Protein AF-A0A5K1D868-F1 (afdb_monomer_lite)

InterPro domains:
  IPR021825 Protein RETICULATA-related [PF11891] (4-183)

Secondary structure (DSSP, 8-state):
-HHHHHHH-TTHHHHHHHHHHHHHHHHHHHHHHHHGGGTTTTHHHHHHHHHHHHHHHHHHHHTTS-----------S---SHHHHHHHHHHHS-SSTTPPPPTT----HHHHHHHHHHHHHHHHHHHHHHHHHHHHHHHHHHHHHHHH-HHHHTS-------HHHHHHHHHHHIIIIIHHHH-

Structure (mmCIF, N/CA/C/O backbone):
data_AF-A0A5K1D868-F1
#
_entry.id   AF-A0A5K1D868-F1
#
loop_
_atom_site.group_PDB
_atom_site.id
_atom_site.type_symbol
_atom_site.label_atom_id
_atom_site.label_alt_id
_atom_site.label_comp_id
_atom_site.label_asym_id
_atom_site.label_entity_id
_atom_site.label_seq_id
_atom_site.pdbx_PDB_ins_code
_atom_site.Cartn_x
_atom_site.Cartn_y
_atom_site.Cartn_z
_atom_site.occupancy
_atom_site.B_iso_or_equiv
_atom_site.auth_seq_id
_atom_site.auth_comp_id
_atom_site.auth_asym_id
_atom_site.auth_atom_id
_atom_site.pdbx_PDB_model_num
ATOM 1 N N . GLY A 1 1 ? -1.600 -8.170 -16.516 1.00 72.19 1 GLY A N 1
ATOM 2 C CA . GLY A 1 1 ? -0.871 -7.684 -15.318 1.00 72.19 1 GLY A CA 1
ATOM 3 C C . GLY A 1 1 ? -0.325 -8.760 -14.373 1.00 72.19 1 GLY A C 1
ATOM 4 O O . GLY A 1 1 ? 0.810 -8.614 -13.928 1.00 72.19 1 GLY A O 1
ATOM 5 N N . PHE A 1 2 ? -1.112 -9.769 -13.967 1.00 80.75 2 PHE A N 1
ATOM 6 C CA . PHE A 1 2 ? -0.658 -10.791 -13.002 1.00 80.75 2 PHE A CA 1
ATOM 7 C C . PHE A 1 2 ? 0.265 -11.838 -13.621 1.00 80.75 2 PHE A C 1
ATOM 9 O O . PHE A 1 2 ? 1.321 -12.151 -13.082 1.00 80.75 2 PHE A O 1
ATOM 16 N N . ARG A 1 3 ? -0.142 -12.363 -14.780 1.00 83.88 3 ARG A N 1
ATOM 17 C CA . ARG A 1 3 ? 0.592 -13.387 -15.524 1.00 83.88 3 ARG A CA 1
ATOM 18 C C . ARG A 1 3 ? 1.984 -12.888 -15.899 1.00 83.88 3 ARG A C 1
ATOM 20 O O . ARG A 1 3 ? 2.950 -13.616 -15.783 1.00 83.88 3 ARG A O 1
ATOM 27 N N . GLU A 1 4 ? 2.084 -11.632 -16.291 1.00 84.50 4 GLU A N 1
ATOM 28 C CA . GLU A 1 4 ? 3.299 -10.930 -16.687 1.00 84.50 4 GLU A CA 1
ATOM 29 C C . GLU A 1 4 ? 4.249 -10.738 -15.505 1.00 84.50 4 GLU A C 1
ATOM 31 O O . GLU A 1 4 ? 5.456 -10.815 -15.702 1.00 84.50 4 GLU A O 1
ATOM 36 N N . ARG A 1 5 ? 3.721 -10.554 -14.285 1.00 86.94 5 ARG A N 1
ATOM 37 C CA . ARG A 1 5 ? 4.514 -10.549 -13.042 1.00 86.94 5 ARG A CA 1
ATOM 38 C C . ARG A 1 5 ? 4.989 -11.943 -12.673 1.00 86.94 5 ARG A C 1
ATOM 40 O O . ARG A 1 5 ? 6.148 -12.111 -12.332 1.00 86.94 5 ARG A O 1
ATOM 47 N N . LEU A 1 6 ? 4.123 -12.948 -12.792 1.00 86.06 6 LEU A N 1
ATOM 48 C CA . LEU A 1 6 ? 4.490 -14.337 -12.512 1.00 86.06 6 LEU A CA 1
ATOM 49 C C . LEU A 1 6 ? 5.531 -14.873 -13.508 1.00 86.06 6 LEU A C 1
ATOM 51 O O . LEU A 1 6 ? 6.389 -15.668 -13.143 1.00 86.06 6 LEU A O 1
ATOM 55 N N . LEU A 1 7 ? 5.461 -14.429 -14.765 1.00 84.62 7 LEU A N 1
ATOM 56 C CA . LEU A 1 7 ? 6.451 -14.744 -15.794 1.00 84.62 7 LEU A CA 1
ATOM 57 C C . LEU A 1 7 ? 7.759 -13.964 -15.595 1.00 84.62 7 LEU A C 1
ATOM 59 O O . LEU A 1 7 ? 8.818 -14.499 -15.909 1.00 84.62 7 LEU A O 1
ATOM 63 N N . ALA A 1 8 ? 7.698 -12.731 -15.078 1.00 84.50 8 ALA A N 1
ATOM 64 C CA . ALA A 1 8 ? 8.882 -11.939 -14.737 1.00 84.50 8 ALA A CA 1
ATOM 65 C C . ALA A 1 8 ? 9.599 -12.458 -13.479 1.00 84.50 8 ALA A C 1
ATOM 67 O O . ALA A 1 8 ? 10.826 -12.481 -13.432 1.00 84.50 8 ALA A O 1
ATOM 68 N N . ASP A 1 9 ? 8.836 -12.870 -12.466 1.00 86.38 9 ASP A N 1
ATOM 69 C CA . ASP A 1 9 ? 9.323 -13.430 -11.210 1.00 86.38 9 ASP A CA 1
ATOM 70 C C . ASP A 1 9 ? 8.481 -14.663 -10.818 1.00 86.38 9 ASP A C 1
ATOM 72 O O . ASP A 1 9 ? 7.385 -14.528 -10.262 1.00 86.38 9 ASP A O 1
ATOM 76 N N . PRO A 1 10 ? 8.990 -15.892 -11.031 1.00 86.75 10 PRO A N 1
ATOM 77 C CA . PRO A 1 10 ? 8.267 -17.113 -10.674 1.00 86.75 10 PRO A CA 1
ATOM 78 C C . PRO A 1 10 ? 8.081 -17.275 -9.157 1.00 86.75 10 PRO A C 1
ATOM 80 O O . PRO A 1 10 ? 7.229 -18.046 -8.719 1.00 86.75 10 PRO A O 1
ATOM 83 N N . LYS A 1 11 ? 8.854 -16.551 -8.333 1.00 88.06 11 LYS A N 1
ATOM 84 C CA . LYS A 1 11 ? 8.726 -16.547 -6.868 1.00 88.06 11 LYS A CA 1
ATOM 85 C C . LYS A 1 11 ? 7.788 -15.449 -6.365 1.00 88.06 11 LYS A C 1
ATOM 87 O O . LYS A 1 11 ? 7.561 -15.383 -5.156 1.00 88.06 11 LYS A O 1
ATOM 92 N N . PHE A 1 12 ? 7.216 -14.636 -7.256 1.00 89.62 12 PHE A N 1
ATOM 93 C CA . PHE A 1 12 ? 6.344 -13.515 -6.904 1.00 89.62 12 PHE A CA 1
ATOM 94 C C . PHE A 1 12 ? 5.208 -13.937 -5.970 1.00 89.62 12 PHE A C 1
ATOM 96 O O . PHE A 1 12 ? 5.016 -13.337 -4.916 1.00 89.62 12 PHE A O 1
ATOM 103 N N . LEU A 1 13 ? 4.505 -15.024 -6.306 1.00 90.88 13 LEU A N 1
ATOM 104 C CA . LEU A 1 13 ? 3.391 -15.525 -5.501 1.00 90.88 13 LEU A CA 1
ATOM 105 C C . LEU A 1 13 ? 3.809 -15.966 -4.098 1.00 90.88 13 LEU A C 1
ATOM 107 O O . LEU A 1 13 ? 3.092 -15.702 -3.138 1.00 90.88 13 LEU A O 1
ATOM 111 N N . HIS A 1 14 ? 4.972 -16.605 -3.968 1.00 92.31 14 HIS A N 1
ATOM 112 C CA . HIS A 1 14 ? 5.493 -17.000 -2.662 1.00 92.31 14 HIS A CA 1
ATOM 113 C C . HIS A 1 14 ? 5.856 -15.782 -1.813 1.00 92.31 14 HIS A C 1
ATOM 115 O O . HIS A 1 14 ? 5.520 -15.749 -0.635 1.00 92.31 14 HIS A O 1
ATOM 121 N N . ARG A 1 15 ? 6.499 -14.771 -2.408 1.00 90.56 15 ARG A N 1
ATOM 122 C CA . ARG A 1 15 ? 6.833 -13.517 -1.715 1.00 90.56 15 ARG A CA 1
ATOM 123 C C . ARG A 1 15 ? 5.578 -12.784 -1.259 1.00 90.56 15 ARG A C 1
ATOM 125 O O . ARG A 1 15 ? 5.497 -12.404 -0.099 1.00 90.56 15 ARG A O 1
ATOM 132 N N . LEU A 1 16 ? 4.596 -12.663 -2.149 1.00 93.56 16 LEU A N 1
ATOM 133 C CA . LEU A 1 16 ? 3.316 -12.029 -1.857 1.00 93.56 16 LEU A CA 1
ATOM 134 C C . LEU A 1 16 ? 2.574 -12.752 -0.728 1.00 93.56 16 LEU A C 1
ATOM 136 O O . LEU A 1 16 ? 2.119 -12.111 0.208 1.00 93.56 16 LEU A O 1
ATOM 140 N N . ALA A 1 17 ? 2.496 -14.084 -0.783 1.00 94.38 17 ALA A N 1
ATOM 141 C CA . ALA A 1 17 ? 1.828 -14.870 0.250 1.00 94.38 17 ALA A CA 1
ATOM 142 C C . ALA A 1 17 ? 2.521 -14.760 1.616 1.00 94.38 17 ALA A C 1
ATOM 144 O O . ALA A 1 17 ? 1.844 -14.690 2.638 1.00 94.38 17 ALA A O 1
ATOM 145 N N . ILE A 1 18 ? 3.858 -14.748 1.641 1.00 94.88 18 ILE A N 1
ATOM 146 C CA . ILE A 1 18 ? 4.627 -14.586 2.880 1.00 94.88 18 ILE A CA 1
ATOM 147 C C . ILE A 1 18 ? 4.420 -13.185 3.462 1.00 94.88 18 ILE A C 1
ATOM 149 O O . ILE A 1 1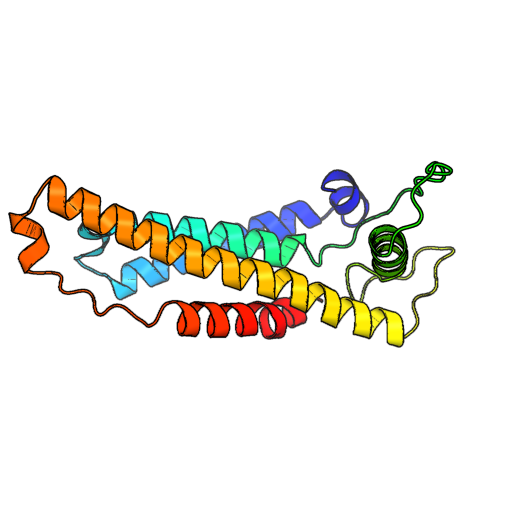8 ? 4.159 -13.079 4.659 1.00 94.88 18 ILE A O 1
ATOM 153 N N . GLU A 1 19 ? 4.506 -12.133 2.642 1.00 93.31 19 GLU A N 1
ATOM 154 C CA . GLU A 1 19 ? 4.314 -10.757 3.117 1.00 93.31 19 GLU A CA 1
ATOM 155 C C . GLU A 1 19 ? 2.896 -10.566 3.673 1.00 93.31 19 GLU A C 1
ATOM 157 O O . GLU A 1 19 ? 2.760 -10.180 4.831 1.00 93.31 19 GLU A O 1
ATOM 162 N N . GLU A 1 20 ? 1.859 -10.985 2.939 1.00 96.31 20 GLU A N 1
ATOM 163 C CA . GLU A 1 20 ? 0.466 -10.901 3.402 1.00 96.31 20 GLU A CA 1
ATOM 164 C C . GLU A 1 20 ? 0.241 -11.681 4.702 1.00 96.31 20 GLU A C 1
ATOM 166 O O . GLU A 1 20 ? -0.419 -11.200 5.625 1.00 96.31 20 GLU A O 1
ATOM 171 N N . ALA A 1 21 ? 0.811 -12.885 4.817 1.00 96.88 21 ALA A N 1
ATOM 172 C CA . ALA A 1 21 ? 0.688 -13.690 6.028 1.00 96.88 21 ALA A CA 1
ATOM 173 C C . ALA A 1 21 ? 1.325 -12.991 7.237 1.00 96.88 21 ALA A C 1
ATOM 175 O O . ALA A 1 21 ? 0.722 -12.950 8.316 1.00 96.88 21 ALA A O 1
ATOM 176 N N . ILE A 1 22 ? 2.518 -12.414 7.063 1.00 95.38 22 ILE A N 1
ATOM 177 C CA . ILE A 1 22 ? 3.201 -11.644 8.108 1.00 95.38 22 ILE A CA 1
ATOM 178 C C . ILE A 1 22 ? 2.394 -10.388 8.444 1.00 95.38 22 ILE A C 1
ATOM 180 O O . ILE A 1 22 ? 2.174 -10.108 9.623 1.00 95.38 22 ILE A O 1
ATOM 184 N N . SER A 1 23 ? 1.916 -9.663 7.436 1.00 94.31 23 SER A N 1
ATOM 185 C CA . SER A 1 23 ? 1.155 -8.423 7.574 1.00 94.31 23 SER A CA 1
ATOM 186 C C . SER A 1 23 ? -0.151 -8.635 8.336 1.00 94.31 23 SER A C 1
ATOM 188 O O . SER A 1 23 ? -0.389 -7.977 9.355 1.00 94.31 23 SER A O 1
ATOM 190 N N . ILE A 1 24 ? -0.964 -9.612 7.926 1.00 95.62 24 ILE A N 1
ATOM 191 C CA . ILE A 1 24 ? -2.233 -9.946 8.584 1.00 95.62 24 ILE A CA 1
ATOM 192 C C . ILE A 1 24 ? -1.979 -10.416 10.017 1.00 95.62 24 ILE A C 1
ATOM 194 O O . ILE A 1 24 ? -2.608 -9.907 10.947 1.00 95.62 24 ILE A O 1
ATOM 198 N N . THR A 1 25 ? -1.036 -11.340 10.223 1.00 96.38 25 THR A N 1
ATOM 199 C CA . THR A 1 25 ? -0.753 -11.888 11.559 1.00 96.38 25 THR A CA 1
ATOM 200 C C . THR A 1 25 ? -0.252 -10.800 12.506 1.00 96.38 25 THR A C 1
ATOM 202 O O . THR A 1 25 ? -0.768 -10.656 13.613 1.00 96.38 25 THR A O 1
ATOM 205 N N . THR A 1 26 ? 0.703 -9.979 12.064 1.00 94.81 26 THR A N 1
ATOM 206 C CA . THR A 1 26 ? 1.261 -8.880 12.867 1.00 94.81 26 THR A CA 1
ATOM 207 C C . THR A 1 26 ? 0.200 -7.829 13.172 1.00 94.81 26 THR A C 1
ATOM 209 O O . THR A 1 26 ? 0.112 -7.348 14.301 1.00 94.81 26 THR A O 1
ATOM 212 N N . THR A 1 27 ? -0.654 -7.503 12.198 1.00 94.38 27 THR A N 1
ATOM 213 C CA . THR A 1 27 ? -1.756 -6.556 12.396 1.00 94.38 27 THR A CA 1
ATOM 214 C C . THR A 1 27 ? -2.750 -7.076 13.428 1.00 94.38 27 THR A C 1
ATOM 216 O O . THR A 1 27 ? -3.114 -6.337 14.339 1.00 94.38 27 THR A O 1
ATOM 219 N N . LEU A 1 28 ? -3.161 -8.343 13.334 1.00 95.06 28 LEU A N 1
ATOM 220 C CA . LEU A 1 28 ? -4.085 -8.954 14.290 1.00 95.06 28 LEU A CA 1
ATOM 221 C C . LEU A 1 28 ? -3.487 -9.024 15.700 1.00 95.06 28 LEU A C 1
ATOM 223 O O . LEU A 1 28 ? -4.175 -8.683 16.660 1.00 95.06 28 LEU A O 1
ATOM 227 N N . LEU A 1 29 ? -2.208 -9.386 15.828 1.00 95.25 29 LEU A N 1
ATOM 228 C CA . LEU A 1 29 ? -1.505 -9.388 17.115 1.00 95.25 29 LEU A CA 1
ATOM 229 C C . LEU A 1 29 ? -1.436 -7.980 17.721 1.00 95.25 29 LEU A C 1
ATOM 231 O O . LEU A 1 29 ? -1.791 -7.795 18.883 1.00 95.25 29 LEU A O 1
ATOM 235 N N . ALA A 1 30 ? -1.072 -6.970 16.926 1.00 93.50 30 ALA A N 1
ATOM 236 C CA . ALA A 1 30 ? -1.024 -5.582 17.379 1.00 93.50 30 ALA A CA 1
ATOM 237 C C . ALA A 1 30 ? -2.415 -5.044 17.771 1.00 93.50 30 ALA A C 1
ATOM 239 O O . ALA A 1 30 ? -2.550 -4.301 18.744 1.00 93.50 30 ALA A O 1
ATOM 240 N N . GLN A 1 31 ? -3.466 -5.422 17.034 1.00 92.69 31 GLN A N 1
ATOM 241 C CA . GLN A 1 31 ? -4.859 -5.092 17.362 1.00 92.69 31 GLN A CA 1
ATOM 242 C C . GLN A 1 31 ? -5.275 -5.729 18.692 1.00 92.69 31 GLN A C 1
ATOM 244 O O . GLN A 1 31 ? -5.874 -5.058 19.534 1.00 92.69 31 GLN A O 1
ATOM 249 N N . TYR A 1 32 ? -4.935 -7.003 18.886 1.00 93.06 32 TYR A N 1
ATOM 250 C CA . TYR A 1 32 ? -5.230 -7.747 20.103 1.00 93.06 32 TYR A CA 1
ATOM 251 C C . TYR A 1 32 ? -4.537 -7.131 21.321 1.00 93.06 32 TYR A C 1
ATOM 253 O O . TYR A 1 32 ? -5.192 -6.838 22.319 1.00 93.06 32 TYR A O 1
ATOM 261 N N . GLU A 1 33 ? -3.244 -6.820 21.218 1.00 93.56 33 GLU A N 1
ATOM 262 C CA . GLU A 1 33 ? -2.484 -6.204 22.310 1.00 93.56 33 GLU A CA 1
ATOM 263 C C . GLU A 1 33 ? -2.973 -4.786 22.646 1.00 93.56 33 GLU A C 1
ATOM 265 O O . GLU A 1 33 ? -3.025 -4.395 23.816 1.00 93.56 33 GLU A O 1
ATOM 270 N N . ARG A 1 34 ? -3.375 -4.013 21.630 1.00 89.44 34 ARG A N 1
ATOM 271 C CA . ARG A 1 34 ? -3.860 -2.641 21.811 1.00 89.44 34 ARG A CA 1
ATOM 272 C C . ARG A 1 34 ? -5.262 -2.575 22.419 1.00 89.44 34 ARG A C 1
ATOM 274 O O . ARG A 1 34 ? -5.515 -1.670 23.212 1.00 89.44 34 ARG A O 1
ATOM 281 N N . ARG A 1 35 ? -6.174 -3.472 22.022 1.00 88.06 35 ARG A N 1
ATOM 282 C CA . ARG A 1 35 ? -7.590 -3.453 22.447 1.00 88.06 35 ARG A CA 1
ATOM 283 C C . ARG A 1 35 ? -7.868 -4.344 23.664 1.00 88.06 35 ARG A C 1
ATOM 285 O O . ARG A 1 35 ? -8.798 -4.051 24.412 1.00 88.06 35 ARG A O 1
ATOM 292 N N . LYS A 1 36 ? -7.050 -5.376 23.900 1.00 90.56 36 LYS A N 1
ATOM 293 C CA . LYS A 1 36 ? -7.136 -6.311 25.037 1.00 90.56 36 LYS A CA 1
ATOM 294 C C . LYS A 1 36 ? -8.559 -6.854 25.219 1.00 90.56 36 LYS A C 1
ATOM 296 O O . LYS A 1 36 ? -9.097 -7.470 24.305 1.00 90.56 36 LYS A O 1
ATOM 301 N N . 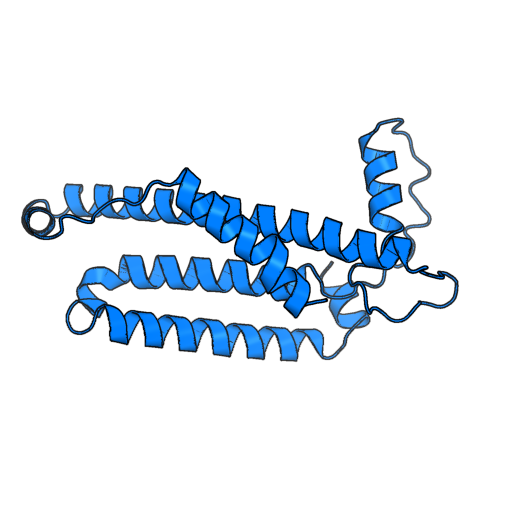GLU A 1 37 ? -9.186 -6.594 26.364 1.00 87.94 37 GLU A N 1
ATOM 302 C CA . GLU A 1 37 ? -10.534 -7.068 26.709 1.00 87.94 37 GLU A CA 1
ATOM 303 C C . GLU A 1 37 ? -11.617 -6.555 25.742 1.00 87.94 37 GLU A C 1
ATOM 305 O O . GLU A 1 37 ? -12.593 -7.253 25.483 1.00 87.94 37 GLU A O 1
ATOM 310 N N . HIS A 1 38 ? -11.408 -5.390 25.118 1.00 84.69 38 HIS A N 1
ATOM 311 C CA . HIS A 1 38 ? -12.344 -4.801 24.154 1.00 84.69 38 HIS A CA 1
ATOM 312 C C . HIS A 1 38 ? -12.182 -5.339 22.724 1.00 84.69 38 HIS A C 1
ATOM 314 O O . HIS A 1 38 ? -12.895 -4.906 21.821 1.00 84.69 38 HIS A O 1
ATOM 320 N N . PHE A 1 39 ? -11.256 -6.275 22.476 1.00 88.31 39 PHE A N 1
ATOM 321 C CA . PHE A 1 39 ? -10.973 -6.769 21.124 1.00 88.31 39 PHE A CA 1
ATOM 322 C C . PHE A 1 39 ? -12.221 -7.326 20.426 1.00 88.31 39 PHE A C 1
ATOM 324 O O . PHE A 1 39 ? -12.511 -6.961 19.288 1.00 88.31 39 PHE A O 1
ATOM 331 N N . PHE A 1 40 ? -12.990 -8.166 21.123 1.00 86.81 40 PHE A N 1
ATOM 332 C CA . PHE A 1 40 ? -14.214 -8.753 20.573 1.00 86.81 40 PHE A CA 1
ATOM 333 C C . PHE A 1 40 ? -15.372 -7.750 20.498 1.00 86.81 40 PHE A C 1
ATOM 335 O O . PHE A 1 40 ? -16.225 -7.862 19.621 1.00 86.81 40 PHE A O 1
ATOM 342 N N . GLU A 1 41 ? -15.389 -6.735 21.364 1.00 84.62 41 GLU A N 1
ATOM 343 C CA . GLU A 1 41 ? -16.392 -5.660 21.329 1.00 84.62 41 GLU A CA 1
ATOM 344 C C . GLU A 1 41 ? -16.198 -4.726 20.121 1.00 84.62 41 GLU A C 1
ATOM 346 O O . GLU A 1 41 ? -17.150 -4.113 19.623 1.00 84.62 41 GLU A O 1
ATOM 351 N N . GLU A 1 42 ? -14.964 -4.626 19.630 1.00 84.56 42 GLU A N 1
ATOM 352 C CA . GLU A 1 42 ? -14.551 -3.791 18.500 1.00 84.56 42 GLU A CA 1
ATOM 353 C C . GLU A 1 42 ? -14.153 -4.625 17.269 1.00 84.56 42 GLU A C 1
ATOM 355 O O . GLU A 1 42 ? -13.391 -4.161 16.417 1.00 84.56 42 GLU A O 1
ATOM 360 N N . ILE A 1 43 ? -14.670 -5.855 17.154 1.00 87.50 43 ILE A N 1
ATOM 361 C CA . ILE A 1 43 ? -14.307 -6.802 16.087 1.00 87.50 43 ILE A CA 1
ATOM 362 C C . ILE A 1 43 ? -14.557 -6.252 14.673 1.00 87.50 43 ILE A C 1
ATOM 364 O O . ILE A 1 43 ? -13.810 -6.543 13.744 1.00 87.50 43 ILE A O 1
ATOM 368 N N . ASP A 1 44 ? -15.566 -5.401 14.505 1.00 86.06 44 ASP A N 1
ATOM 369 C CA . ASP A 1 44 ? -15.871 -4.681 13.268 1.00 86.06 44 ASP A CA 1
ATOM 370 C C . ASP A 1 44 ? -14.750 -3.714 12.859 1.00 86.06 44 ASP A C 1
ATOM 372 O O . ASP A 1 44 ? -14.368 -3.663 11.684 1.00 86.06 44 ASP A O 1
ATOM 376 N N . TYR A 1 45 ? -14.169 -2.992 13.820 1.00 85.88 45 TYR A N 1
ATOM 377 C CA . TYR A 1 45 ? -12.994 -2.153 13.582 1.00 85.88 45 TYR A CA 1
ATOM 378 C C . TYR A 1 45 ? -11.745 -2.988 13.309 1.00 85.88 45 TYR A C 1
ATOM 380 O O . TYR A 1 45 ? -10.967 -2.625 12.429 1.00 85.88 45 TYR A O 1
ATOM 388 N N . VAL A 1 46 ? -11.571 -4.112 14.013 1.00 90.69 46 VAL A N 1
ATOM 389 C CA . VAL A 1 46 ? -10.455 -5.039 13.769 1.00 90.69 46 VAL A CA 1
ATOM 390 C C . VAL A 1 46 ? -10.508 -5.567 12.337 1.00 90.69 46 VAL A C 1
ATOM 392 O O . VAL A 1 46 ? -9.520 -5.469 11.616 1.00 90.69 46 VAL A O 1
ATOM 395 N N . ILE A 1 47 ? -11.664 -6.065 11.890 1.00 91.00 47 ILE A N 1
ATOM 396 C CA . ILE A 1 47 ? -11.845 -6.568 10.522 1.00 91.00 47 ILE A CA 1
ATOM 397 C C . ILE A 1 47 ? -11.592 -5.452 9.505 1.00 91.00 47 ILE A C 1
ATOM 399 O O . ILE A 1 47 ? -10.855 -5.658 8.544 1.00 91.00 47 ILE A O 1
ATOM 403 N N . THR A 1 48 ? -12.156 -4.262 9.725 1.00 89.94 48 THR A N 1
ATOM 404 C CA . THR A 1 48 ? -11.987 -3.120 8.813 1.00 89.94 48 THR A CA 1
ATOM 405 C C . THR A 1 48 ? -10.519 -2.720 8.665 1.00 89.94 48 THR A C 1
ATOM 407 O O . THR A 1 48 ? -10.045 -2.510 7.547 1.00 89.94 48 THR A O 1
ATOM 410 N N . ASP A 1 49 ? -9.784 -2.634 9.773 1.00 91.25 49 ASP A N 1
ATOM 411 C CA . ASP A 1 49 ? -8.364 -2.293 9.760 1.00 91.25 49 ASP A CA 1
ATOM 412 C C . ASP A 1 49 ? -7.503 -3.392 9.134 1.00 91.25 49 ASP A C 1
ATOM 414 O O . ASP A 1 49 ? -6.581 -3.069 8.385 1.00 91.25 49 ASP A O 1
ATOM 418 N N . THR A 1 50 ? -7.799 -4.665 9.407 1.00 93.75 50 THR A N 1
ATOM 419 C CA . THR A 1 50 ? -7.074 -5.802 8.825 1.00 93.75 50 THR A CA 1
ATOM 420 C C . THR A 1 50 ? -7.298 -5.890 7.318 1.00 93.75 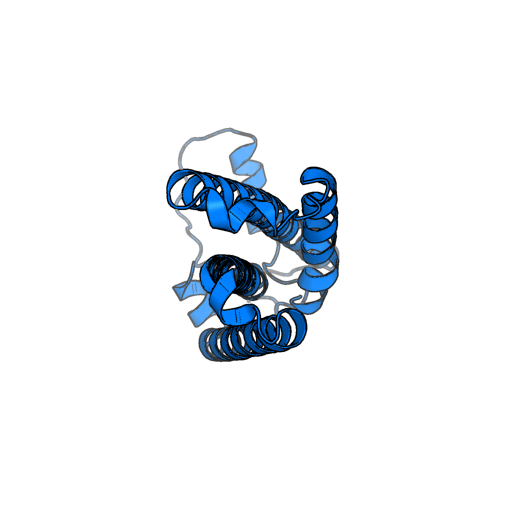50 THR A C 1
ATOM 422 O O . THR A 1 50 ? -6.334 -6.025 6.571 1.00 93.75 50 THR A O 1
ATOM 425 N N . VAL A 1 51 ? -8.540 -5.736 6.843 1.00 93.81 51 VAL A N 1
ATOM 426 C CA . VAL A 1 51 ? -8.852 -5.714 5.402 1.00 93.81 51 VAL A CA 1
ATOM 427 C C . VAL A 1 51 ? -8.158 -4.540 4.719 1.00 93.81 51 VAL A C 1
ATOM 429 O O . VAL A 1 51 ? -7.529 -4.714 3.679 1.00 93.81 51 VAL A O 1
ATOM 432 N N . ARG A 1 52 ? -8.217 -3.345 5.317 1.00 93.69 52 ARG A N 1
ATOM 433 C CA . ARG A 1 52 ? -7.485 -2.177 4.815 1.00 93.69 52 ARG A CA 1
ATOM 434 C C . ARG A 1 52 ? -5.982 -2.446 4.740 1.00 93.69 52 ARG A C 1
ATOM 436 O O . ARG A 1 52 ? -5.370 -2.100 3.735 1.00 93.69 52 ARG A O 1
ATOM 443 N N . GLY A 1 53 ? -5.407 -3.011 5.801 1.00 93.44 53 GLY A N 1
ATOM 444 C CA . GLY A 1 53 ? -3.988 -3.345 5.894 1.00 93.44 53 GLY A CA 1
ATOM 445 C C . GLY A 1 53 ? -3.558 -4.317 4.802 1.00 93.44 53 GLY A C 1
ATOM 446 O O . GLY A 1 53 ? -2.627 -4.002 4.076 1.00 93.44 53 GLY A O 1
ATOM 447 N N . SER A 1 54 ? -4.293 -5.417 4.625 1.00 94.50 54 SER A N 1
ATOM 448 C CA . SER A 1 54 ? -4.031 -6.419 3.582 1.00 94.50 54 SER A CA 1
ATOM 449 C C . SER A 1 54 ? -4.142 -5.832 2.173 1.00 94.50 54 SER A C 1
ATOM 451 O O . SER A 1 54 ? -3.238 -5.984 1.366 1.00 94.50 54 SER A O 1
ATOM 453 N N . VAL A 1 55 ? -5.183 -5.044 1.870 1.00 94.19 55 VAL A N 1
ATOM 454 C CA . VAL A 1 55 ? -5.289 -4.399 0.546 1.00 94.19 55 VAL A CA 1
ATOM 455 C C . VAL A 1 55 ? -4.098 -3.477 0.273 1.00 94.19 55 VAL A C 1
ATOM 457 O O . VAL A 1 55 ? -3.574 -3.451 -0.839 1.00 94.19 55 VAL A O 1
ATOM 460 N N . VAL A 1 56 ? -3.673 -2.696 1.268 1.00 94.88 56 VAL A N 1
ATOM 461 C CA . VAL A 1 56 ? -2.511 -1.813 1.123 1.00 94.88 56 VAL A CA 1
ATOM 462 C C . VAL A 1 56 ? -1.230 -2.624 0.941 1.00 94.88 56 VAL A C 1
ATOM 464 O O . VAL A 1 56 ? -0.464 -2.314 0.032 1.00 94.88 56 VAL A O 1
ATOM 467 N N . ASP A 1 57 ? -1.015 -3.642 1.771 1.00 94.94 57 ASP A N 1
ATOM 468 C CA . ASP A 1 57 ? 0.159 -4.513 1.729 1.00 94.94 57 ASP A CA 1
ATOM 469 C C . ASP A 1 57 ? 0.305 -5.177 0.355 1.00 94.94 57 ASP A C 1
ATOM 471 O O . ASP A 1 57 ? 1.336 -5.015 -0.307 1.00 94.94 57 ASP A O 1
ATOM 475 N N . PHE A 1 58 ? -0.789 -5.732 -0.168 1.00 94.69 58 PHE A N 1
ATOM 476 C CA . PHE A 1 58 ? -0.856 -6.306 -1.505 1.00 94.69 58 PHE A CA 1
ATOM 477 C C . PHE A 1 58 ? -0.334 -5.332 -2.555 1.00 94.69 58 PHE A C 1
ATOM 479 O O . PHE A 1 58 ? 0.511 -5.685 -3.376 1.00 94.69 58 PHE A O 1
ATOM 486 N N . PHE A 1 59 ? -0.803 -4.081 -2.532 1.00 94.50 59 PHE A N 1
ATOM 487 C CA . PHE A 1 59 ? -0.373 -3.075 -3.499 1.00 94.50 59 PHE A CA 1
ATOM 488 C C . PHE A 1 59 ? 1.082 -2.640 -3.310 1.00 94.50 59 PHE A C 1
ATOM 490 O O . PHE A 1 59 ? 1.730 -2.317 -4.308 1.00 94.50 59 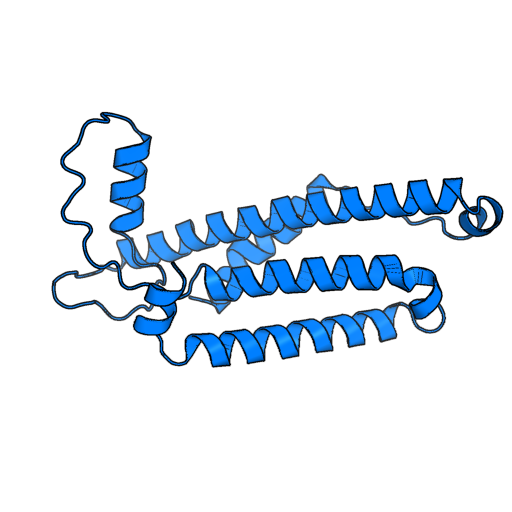PHE A O 1
ATOM 497 N N . THR A 1 60 ? 1.608 -2.659 -2.081 1.00 93.12 60 THR A N 1
ATOM 498 C CA . THR A 1 60 ? 3.027 -2.364 -1.822 1.00 93.12 60 THR A CA 1
ATOM 499 C C . THR A 1 60 ? 3.963 -3.398 -2.428 1.00 93.12 60 THR A C 1
ATOM 501 O O . THR A 1 60 ? 5.016 -3.021 -2.930 1.00 93.12 60 THR A O 1
ATOM 504 N N . VAL A 1 61 ? 3.544 -4.662 -2.489 1.00 92.94 61 VAL A N 1
ATOM 505 C CA . VAL A 1 61 ? 4.299 -5.732 -3.153 1.00 92.94 61 VAL A CA 1
ATOM 506 C C . VAL A 1 61 ? 4.002 -5.772 -4.656 1.00 92.94 61 VAL A C 1
ATOM 508 O O . VAL A 1 61 ? 4.894 -5.975 -5.476 1.00 92.94 61 VAL A O 1
ATOM 511 N N . TRP A 1 62 ? 2.745 -5.567 -5.048 1.00 91.56 62 TRP A N 1
ATOM 512 C CA . TRP A 1 62 ? 2.279 -5.729 -6.425 1.00 91.56 62 TRP A CA 1
ATOM 513 C C . TRP A 1 62 ? 2.755 -4.635 -7.377 1.00 91.56 62 TRP A C 1
ATOM 515 O O . TRP A 1 62 ? 3.142 -4.922 -8.514 1.00 91.56 62 TRP A O 1
ATOM 525 N N . LEU A 1 63 ? 2.644 -3.367 -6.972 1.00 91.31 63 LEU A N 1
ATOM 526 C CA . LEU A 1 63 ? 2.907 -2.240 -7.869 1.00 91.31 63 LEU A CA 1
ATOM 527 C C . LEU A 1 63 ? 4.380 -2.149 -8.286 1.00 91.31 63 LEU A C 1
ATOM 529 O O . LEU A 1 63 ? 4.595 -1.909 -9.474 1.00 91.31 63 LEU A O 1
ATOM 533 N N . PRO A 1 64 ? 5.357 -2.383 -7.388 1.00 87.81 64 PRO A N 1
ATOM 534 C CA . PRO A 1 64 ? 6.776 -2.432 -7.739 1.00 87.81 64 PRO A CA 1
ATOM 535 C C . PRO A 1 64 ? 7.214 -3.777 -8.331 1.00 87.81 64 PRO A C 1
ATOM 537 O O . PRO A 1 64 ? 8.366 -3.915 -8.727 1.00 87.81 64 PRO A O 1
ATOM 540 N N . ALA A 1 65 ? 6.349 -4.798 -8.373 1.00 87.75 65 ALA A N 1
ATOM 541 C CA . ALA A 1 65 ? 6.739 -6.090 -8.926 1.00 87.75 65 ALA A CA 1
ATOM 542 C C . ALA A 1 65 ? 7.024 -5.975 -10.434 1.00 87.75 65 ALA A C 1
ATOM 544 O O . ALA A 1 65 ? 6.191 -5.419 -11.165 1.00 87.75 65 ALA A O 1
ATOM 545 N N . PRO A 1 66 ? 8.156 -6.532 -10.907 1.00 84.00 66 PRO A N 1
ATOM 546 C CA . PRO A 1 66 ? 8.566 -6.426 -12.298 1.00 84.00 66 PRO A CA 1
ATOM 547 C C . PRO A 1 66 ? 7.522 -7.070 -13.208 1.00 84.00 66 PRO A C 1
ATOM 549 O O . PRO A 1 66 ? 6.995 -8.139 -12.901 1.00 84.00 66 PRO A O 1
ATOM 552 N N . THR A 1 67 ? 7.229 -6.443 -14.346 1.00 82.44 67 THR A N 1
ATOM 553 C CA . THR A 1 67 ? 6.392 -7.046 -15.386 1.00 82.44 67 THR A CA 1
ATOM 554 C C . THR A 1 67 ? 7.177 -7.242 -16.673 1.00 82.44 67 THR A C 1
ATOM 556 O O . THR A 1 67 ? 8.029 -6.432 -17.042 1.00 82.44 67 THR A O 1
ATOM 559 N N . LEU A 1 68 ? 6.880 -8.332 -17.379 1.00 74.38 68 LEU A N 1
ATOM 560 C CA . LEU A 1 68 ? 7.252 -8.463 -18.782 1.00 74.38 68 LEU A CA 1
ATOM 561 C C . LEU A 1 68 ? 6.150 -7.830 -19.629 1.00 74.38 68 LEU A C 1
ATOM 563 O O . LEU A 1 68 ? 5.049 -8.372 -19.735 1.00 74.38 68 LEU A O 1
ATOM 567 N N . SER A 1 69 ? 6.441 -6.694 -20.254 1.00 63.91 69 SER A N 1
ATOM 568 C CA . SER A 1 69 ? 5.627 -6.212 -21.361 1.00 63.91 69 SER A CA 1
ATOM 569 C C . SER A 1 69 ? 5.998 -7.019 -22.601 1.00 63.91 69 SER A C 1
ATOM 571 O O . SER A 1 69 ? 6.972 -6.735 -23.296 1.00 63.91 69 SER A O 1
ATOM 573 N N . PHE A 1 70 ? 5.221 -8.066 -22.883 1.00 56.75 70 PHE A N 1
ATOM 574 C CA . PHE A 1 70 ? 5.169 -8.595 -24.241 1.00 56.75 70 PHE A CA 1
ATOM 575 C C . PHE A 1 70 ? 4.676 -7.438 -25.094 1.00 56.75 70 PHE A C 1
ATOM 577 O O . PHE A 1 70 ? 3.568 -6.959 -24.865 1.00 56.75 70 PHE A O 1
ATOM 584 N N . LEU A 1 71 ? 5.539 -6.915 -25.963 1.00 48.28 71 LEU A N 1
ATOM 585 C CA . LEU A 1 71 ? 5.210 -5.814 -26.853 1.00 48.28 71 LEU A CA 1
ATOM 586 C C . LEU A 1 71 ? 3.827 -6.061 -27.465 1.00 48.28 71 LEU A C 1
ATOM 588 O O . LEU A 1 71 ? 3.675 -6.924 -28.327 1.00 48.28 71 LEU A O 1
ATOM 592 N N . SER A 1 72 ? 2.825 -5.292 -27.049 1.00 39.53 72 SER A N 1
ATOM 593 C CA . SER A 1 72 ? 1.670 -5.027 -27.888 1.00 39.53 72 SER A CA 1
ATOM 594 C C . SER A 1 72 ? 2.186 -4.133 -29.011 1.00 39.53 72 SER A C 1
ATOM 596 O O . SER A 1 72 ? 2.092 -2.912 -28.957 1.00 39.53 72 SER A O 1
ATOM 598 N N . PHE A 1 73 ? 2.810 -4.766 -30.005 1.00 40.81 73 PHE A N 1
ATOM 599 C CA . PHE A 1 73 ? 3.261 -4.168 -31.265 1.00 40.81 73 PHE A CA 1
ATOM 600 C C . PHE A 1 73 ? 2.070 -3.803 -32.180 1.00 40.81 73 PHE A C 1
ATOM 602 O O . PHE A 1 73 ? 2.228 -3.648 -33.384 1.00 40.81 73 PHE A O 1
ATOM 609 N N . GLU A 1 74 ? 0.877 -3.664 -31.604 1.00 42.88 74 GLU A N 1
ATOM 610 C CA . GLU A 1 74 ? -0.382 -3.344 -32.265 1.00 42.88 74 GLU A CA 1
ATOM 611 C C . GLU A 1 74 ? -1.193 -2.421 -31.353 1.00 42.88 74 GLU A C 1
ATOM 613 O O . GLU A 1 74 ? -2.102 -2.834 -30.645 1.00 42.88 74 GLU A O 1
ATOM 618 N N . GLU A 1 75 ? -0.845 -1.143 -31.360 1.00 43.72 75 GLU A N 1
ATOM 619 C CA . GLU A 1 75 ? -1.861 -0.089 -31.303 1.00 43.72 75 GLU A CA 1
ATOM 620 C C . GLU A 1 75 ? -1.408 1.051 -32.229 1.00 43.72 75 GLU A C 1
ATOM 622 O O . GLU A 1 75 ? -1.292 2.222 -31.882 1.00 43.72 75 GLU A O 1
ATOM 627 N N . THR A 1 76 ? -1.123 0.684 -33.480 1.00 46.75 76 THR A N 1
ATOM 628 C CA . THR A 1 76 ? -1.301 1.571 -34.630 1.00 46.75 76 THR A CA 1
ATOM 629 C C . THR A 1 76 ? -2.791 1.908 -34.722 1.00 46.75 76 THR A C 1
ATOM 631 O O . THR A 1 76 ? -3.543 1.235 -35.420 1.00 46.75 76 THR A O 1
ATOM 634 N N . GLY A 1 77 ? -3.257 2.919 -33.981 1.00 44.75 77 GLY A N 1
ATOM 635 C CA . GLY A 1 77 ? -4.686 3.231 -33.993 1.00 44.75 77 GLY A CA 1
ATOM 636 C C . GLY A 1 77 ? -5.150 4.400 -33.129 1.00 44.75 77 GLY A C 1
ATOM 637 O O . GLY A 1 77 ? -5.767 4.190 -32.099 1.00 44.75 77 GLY A O 1
ATOM 638 N N . VAL A 1 78 ? -4.958 5.623 -33.636 1.00 47.38 78 VAL A N 1
ATOM 639 C CA . VAL A 1 78 ? -5.883 6.769 -33.482 1.00 47.38 78 VAL A CA 1
ATOM 640 C C . VAL A 1 78 ? -6.189 7.234 -32.042 1.00 47.38 78 VAL A C 1
ATOM 642 O O . VAL A 1 78 ? -7.238 6.943 -31.473 1.00 47.38 78 VAL A O 1
ATOM 645 N N . GLY A 1 79 ? -5.332 8.106 -31.502 1.00 46.62 79 GLY A N 1
ATOM 646 C CA . GLY A 1 79 ? -5.661 8.901 -30.315 1.00 46.62 79 GLY A CA 1
ATOM 647 C C . GLY A 1 79 ? -4.596 9.936 -29.958 1.00 46.62 79 GLY A C 1
ATOM 648 O O . GLY A 1 79 ? -3.849 9.746 -29.007 1.00 46.62 79 GLY A O 1
ATOM 649 N N . SER A 1 80 ? -4.511 11.050 -30.694 1.00 53.34 80 SER A N 1
ATOM 650 C CA . SER A 1 80 ? -3.586 12.149 -30.373 1.00 53.34 80 SER A CA 1
ATOM 651 C C . SER A 1 80 ? -3.994 12.856 -29.069 1.00 53.34 80 SER A C 1
ATOM 653 O O . SER A 1 80 ? -4.763 13.819 -29.082 1.00 53.34 80 SER A O 1
ATOM 655 N N . GLY A 1 81 ? -3.506 12.383 -27.925 1.00 63.75 81 GLY A N 1
ATOM 656 C CA . GLY A 1 81 ? -3.796 12.992 -26.629 1.00 63.75 81 GLY A CA 1
ATOM 657 C C . GLY A 1 81 ? -2.640 12.876 -25.641 1.00 63.75 81 GLY A C 1
ATOM 658 O O . GLY A 1 81 ? -1.876 11.916 -25.665 1.00 63.75 81 GLY A O 1
ATOM 659 N N . ASN A 1 82 ? -2.559 13.833 -24.710 1.00 68.88 82 ASN A N 1
ATOM 660 C CA . ASN A 1 82 ? -1.572 13.861 -23.616 1.00 68.88 82 ASN A CA 1
ATOM 661 C C . ASN A 1 82 ? -1.526 12.549 -22.803 1.00 68.88 82 ASN A C 1
ATOM 663 O O . ASN A 1 82 ? -0.493 12.202 -22.236 1.00 68.88 82 ASN A O 1
ATOM 667 N N . ILE A 1 83 ? -2.637 11.808 -22.761 1.00 71.12 83 ILE A N 1
ATOM 668 C CA . ILE A 1 83 ? -2.747 10.503 -22.097 1.00 71.12 83 ILE A CA 1
ATOM 669 C C . ILE A 1 83 ? -1.918 9.408 -22.773 1.00 71.12 83 ILE A C 1
ATOM 671 O O . ILE A 1 83 ? -1.404 8.537 -22.079 1.00 71.12 83 ILE A O 1
ATOM 675 N N . ASP A 1 84 ? -1.763 9.451 -24.094 1.00 71.88 84 ASP A N 1
ATOM 676 C CA . ASP A 1 84 ? -1.041 8.427 -24.848 1.00 71.88 84 ASP A CA 1
ATOM 677 C C . ASP A 1 84 ? 0.472 8.649 -24.753 1.00 71.88 84 ASP A C 1
ATOM 679 O O . ASP A 1 84 ? 1.239 7.728 -24.483 1.00 71.88 84 ASP A O 1
ATOM 683 N N . MET A 1 85 ? 0.894 9.919 -24.777 1.00 70.44 85 MET A N 1
ATOM 684 C CA . MET A 1 85 ? 2.270 10.305 -24.448 1.00 70.44 85 MET A CA 1
ATOM 685 C C . MET A 1 85 ? 2.645 9.925 -23.010 1.00 70.44 85 MET A C 1
ATOM 687 O O . MET A 1 85 ? 3.746 9.429 -22.772 1.00 70.44 85 MET A O 1
ATOM 691 N N . LEU A 1 86 ? 1.732 10.106 -22.047 1.00 73.38 86 LEU A N 1
ATOM 692 C CA . LEU A 1 86 ? 1.959 9.696 -20.659 1.00 73.38 86 LEU A CA 1
ATOM 693 C C . LEU A 1 86 ? 2.071 8.169 -20.536 1.00 73.38 86 LEU A C 1
ATOM 695 O O . LEU A 1 86 ? 2.949 7.682 -19.828 1.00 73.38 86 LEU A O 1
ATOM 699 N N . LYS A 1 87 ? 1.219 7.409 -21.236 1.00 72.62 87 LYS A N 1
ATOM 700 C CA . LYS A 1 87 ? 1.293 5.940 -21.284 1.00 72.62 87 LYS A CA 1
ATOM 701 C C . LYS A 1 87 ? 2.597 5.458 -21.918 1.00 72.62 87 LYS A C 1
ATOM 703 O O . LYS A 1 87 ? 3.248 4.591 -21.342 1.00 72.62 87 LYS A O 1
ATOM 708 N N . GLY A 1 88 ? 3.013 6.050 -23.037 1.00 70.31 88 GLY A N 1
ATOM 709 C CA . GLY A 1 88 ? 4.286 5.749 -23.694 1.00 70.31 88 GLY A CA 1
ATOM 710 C C . GLY A 1 88 ? 5.490 6.059 -22.800 1.00 70.31 88 GLY A C 1
ATOM 711 O O . GLY A 1 88 ? 6.403 5.244 -22.677 1.00 70.31 88 GLY A O 1
ATOM 712 N N . PHE A 1 89 ? 5.459 7.191 -22.089 1.00 75.38 89 PHE A N 1
ATOM 713 C CA . PHE A 1 89 ? 6.494 7.551 -21.120 1.00 75.38 89 PHE A CA 1
ATOM 714 C C . PHE A 1 89 ? 6.525 6.591 -19.923 1.00 75.38 89 PHE A C 1
ATOM 716 O O . PHE A 1 89 ? 7.589 6.077 -19.581 1.00 75.38 89 PHE A O 1
ATOM 723 N N . LEU A 1 90 ? 5.374 6.276 -19.325 1.00 75.69 90 LEU A N 1
ATOM 724 C CA . LEU A 1 90 ? 5.277 5.313 -18.222 1.00 75.69 90 LEU A CA 1
ATOM 725 C C . LEU A 1 90 ? 5.708 3.904 -18.649 1.00 75.69 90 LEU A C 1
ATOM 727 O O . LEU A 1 90 ? 6.365 3.220 -17.875 1.00 75.69 90 LEU A O 1
ATOM 731 N N . GLY A 1 91 ? 5.409 3.495 -19.884 1.00 72.50 91 GLY A N 1
ATOM 732 C CA . GLY A 1 91 ? 5.858 2.223 -20.453 1.00 72.50 91 GLY A CA 1
ATOM 733 C C . GLY A 1 91 ? 7.351 2.189 -20.799 1.00 72.50 91 GLY A C 1
ATOM 734 O O . GLY A 1 91 ? 7.924 1.114 -20.989 1.00 72.50 91 GLY A O 1
ATOM 735 N N . SER A 1 92 ? 8.020 3.344 -20.877 1.00 75.69 92 SER A N 1
ATOM 736 C CA . SER A 1 92 ? 9.471 3.435 -21.098 1.00 75.69 92 SER A CA 1
ATOM 737 C C . SER A 1 92 ? 10.284 3.188 -19.818 1.00 75.69 92 SER A C 1
ATOM 739 O O . SER A 1 92 ? 11.417 2.706 -19.891 1.00 75.69 92 SER A O 1
ATOM 741 N N . ILE A 1 93 ? 9.687 3.449 -18.654 1.00 84.12 93 ILE A N 1
ATOM 742 C CA . ILE A 1 93 ? 10.291 3.351 -17.320 1.00 84.12 93 ILE A CA 1
ATOM 743 C C . ILE A 1 93 ? 10.140 1.909 -16.791 1.00 84.12 93 ILE A C 1
ATOM 745 O O . ILE A 1 93 ? 9.130 1.270 -17.086 1.00 84.12 93 ILE A O 1
ATOM 749 N N . PRO A 1 94 ? 11.127 1.359 -16.056 1.00 85.31 94 PRO A N 1
ATOM 750 C CA . PRO A 1 94 ? 10.972 0.047 -15.430 1.00 85.31 94 PRO A CA 1
ATOM 751 C C . PRO A 1 94 ? 9.943 0.097 -14.286 1.00 85.31 94 PRO A C 1
ATOM 753 O O . PRO A 1 94 ? 9.727 1.149 -13.690 1.00 85.31 94 PRO A O 1
ATOM 756 N N . ASP A 1 95 ? 9.318 -1.035 -13.948 1.00 84.56 95 ASP A N 1
ATOM 757 C CA . ASP A 1 95 ? 8.403 -1.102 -12.792 1.00 84.56 95 ASP A CA 1
ATOM 758 C C . ASP A 1 95 ? 9.155 -1.000 -11.453 1.00 84.56 95 ASP A C 1
ATOM 760 O O . ASP A 1 95 ? 8.585 -0.577 -10.445 1.00 84.56 95 ASP A O 1
ATOM 764 N N . ASN A 1 96 ? 10.439 -1.373 -11.465 1.00 86.38 96 ASN A N 1
ATOM 765 C CA . ASN A 1 96 ? 11.331 -1.361 -10.319 1.00 86.38 96 ASN A CA 1
ATOM 766 C C . ASN A 1 96 ? 12.709 -0.782 -10.693 1.00 86.38 96 ASN A C 1
ATOM 768 O O . ASN A 1 96 ? 13.297 -1.118 -11.726 1.00 86.38 96 ASN A O 1
ATOM 772 N N . ALA A 1 97 ? 13.262 0.066 -9.827 1.00 86.19 97 ALA A N 1
ATOM 773 C CA . ALA A 1 97 ? 14.526 0.759 -10.039 1.00 86.19 97 ALA A CA 1
ATOM 774 C C . ALA A 1 97 ? 15.745 -0.168 -10.090 1.00 86.19 97 ALA A C 1
ATOM 776 O O . ALA A 1 97 ? 16.743 0.208 -10.700 1.00 86.19 97 ALA A O 1
ATOM 777 N N . PHE A 1 98 ? 15.680 -1.366 -9.512 1.00 85.38 98 PHE A N 1
ATOM 778 C CA . PHE A 1 98 ? 16.726 -2.392 -9.535 1.00 85.38 98 PHE A CA 1
ATOM 779 C C . PHE A 1 98 ? 16.402 -3.562 -10.470 1.00 85.38 98 PHE A C 1
ATOM 781 O O . PHE A 1 98 ? 17.146 -4.542 -10.515 1.00 85.38 98 PHE A O 1
ATOM 788 N N . GLN A 1 99 ? 15.351 -3.447 -11.289 1.00 83.50 99 GLN A N 1
ATOM 789 C CA . GLN A 1 99 ? 15.037 -4.451 -12.301 1.00 83.50 99 GLN A CA 1
ATOM 790 C C . GLN A 1 99 ? 16.219 -4.653 -13.263 1.00 83.50 99 GLN A C 1
ATOM 792 O O . GLN A 1 99 ? 16.842 -3.691 -13.738 1.00 83.50 99 GLN A O 1
ATOM 797 N N . THR A 1 100 ? 16.530 -5.917 -13.556 1.00 79.69 100 THR A N 1
ATOM 798 C CA . THR A 1 100 ? 17.544 -6.285 -14.549 1.00 79.69 100 THR A CA 1
ATOM 799 C C . THR A 1 100 ? 17.081 -5.860 -15.941 1.00 79.69 100 THR A C 1
ATOM 801 O O . THR A 1 100 ? 15.931 -6.100 -16.310 1.00 79.69 100 THR A O 1
ATOM 804 N N . SER A 1 101 ? 17.970 -5.219 -16.707 1.00 75.38 101 SER A N 1
ATOM 805 C CA . SER A 1 101 ? 17.676 -4.801 -18.081 1.00 75.38 101 SER A CA 1
ATOM 806 C C . SER A 1 101 ? 17.319 -6.013 -18.942 1.00 75.38 101 SER A C 1
ATOM 808 O O . SER A 1 101 ? 18.033 -7.017 -18.946 1.00 75.38 101 SER A O 1
ATOM 810 N N . ILE A 1 102 ? 16.195 -5.922 -19.649 1.00 73.75 102 ILE A N 1
ATOM 811 C CA . ILE A 1 102 ? 15.739 -6.954 -20.584 1.00 73.75 102 ILE A CA 1
ATOM 812 C C . ILE A 1 102 ? 16.514 -6.760 -21.899 1.00 73.75 102 ILE A C 1
ATOM 814 O O . ILE A 1 102 ? 16.740 -5.610 -22.288 1.00 73.75 102 ILE A O 1
ATOM 818 N N . PRO A 1 103 ? 16.915 -7.833 -22.609 1.00 68.06 103 PRO A N 1
ATOM 819 C CA . PRO A 1 103 ? 17.554 -7.703 -23.916 1.00 68.06 103 PRO A CA 1
ATOM 820 C C . PRO A 1 103 ? 16.755 -6.779 -24.849 1.00 68.06 103 PRO A C 1
ATOM 822 O O . PRO A 1 103 ? 15.575 -7.018 -25.099 1.00 68.06 103 PRO A O 1
ATOM 825 N N . GLY A 1 104 ? 17.392 -5.711 -25.340 1.00 69.19 104 GLY A N 1
ATOM 826 C CA . GLY A 1 104 ? 16.766 -4.711 -26.215 1.00 69.19 104 GLY A CA 1
ATOM 827 C C . GLY A 1 104 ? 16.207 -3.465 -25.516 1.00 69.19 104 GLY A C 1
ATOM 828 O O . GLY A 1 104 ? 15.680 -2.590 -26.203 1.00 69.19 104 GLY A O 1
ATOM 829 N N . LYS A 1 105 ? 16.325 -3.338 -24.18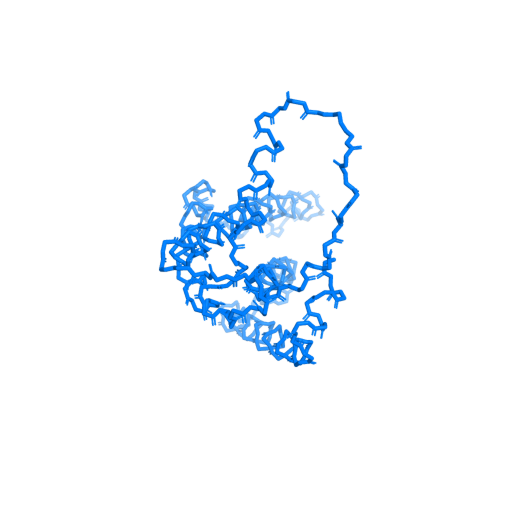5 1.00 71.94 105 LYS A N 1
ATOM 830 C CA . LYS A 1 105 ? 15.939 -2.124 -23.449 1.00 71.94 105 LYS A CA 1
ATOM 831 C C . LYS A 1 105 ? 16.939 -1.798 -22.341 1.00 71.94 105 LYS A C 1
ATOM 833 O O . LYS A 1 105 ? 16.946 -2.434 -21.288 1.00 71.94 105 LYS A O 1
ATOM 838 N N . ASP A 1 106 ? 17.740 -0.761 -22.568 1.00 76.94 106 ASP A N 1
ATOM 839 C CA . ASP A 1 106 ? 18.721 -0.284 -21.595 1.00 76.94 106 ASP A CA 1
ATOM 840 C C . ASP A 1 106 ? 18.145 0.844 -20.738 1.00 76.94 106 ASP A C 1
ATOM 842 O O . ASP A 1 106 ? 17.836 1.938 -21.214 1.00 76.94 106 ASP A O 1
ATOM 846 N N . TRP A 1 107 ? 18.007 0.582 -19.437 1.00 83.50 107 TRP A N 1
ATOM 847 C CA . TRP A 1 107 ? 17.564 1.584 -18.472 1.00 83.50 107 TRP A CA 1
ATOM 848 C C . TRP A 1 107 ? 18.740 2.266 -17.785 1.00 83.50 107 TRP A C 1
ATOM 850 O O . TRP A 1 107 ? 19.373 1.713 -16.880 1.00 83.50 107 TRP A O 1
ATOM 860 N N . ASN A 1 108 ? 18.962 3.519 -18.175 1.00 86.12 108 ASN A N 1
ATOM 861 C CA . ASN A 1 108 ? 19.888 4.427 -17.508 1.00 86.12 108 ASN A CA 1
ATOM 862 C C . ASN A 1 108 ? 19.400 4.839 -16.108 1.00 86.12 108 ASN A C 1
ATOM 864 O O . ASN A 1 108 ? 18.228 4.677 -15.753 1.00 86.12 108 ASN A O 1
ATOM 868 N N . LEU A 1 109 ? 20.298 5.450 -15.329 1.00 87.31 109 LEU A N 1
ATOM 869 C CA . LEU A 1 109 ? 20.029 5.923 -13.967 1.00 87.31 109 LEU A CA 1
ATOM 870 C C . LEU A 1 109 ? 18.779 6.818 -13.882 1.00 87.31 109 LEU A C 1
ATOM 872 O O . LEU A 1 109 ? 17.977 6.660 -12.966 1.00 87.31 109 LEU A O 1
ATOM 876 N N . THR A 1 110 ? 18.558 7.692 -14.867 1.00 87.56 110 THR A N 1
ATOM 877 C CA . THR A 1 110 ? 17.378 8.570 -14.924 1.00 87.56 110 THR A CA 1
ATOM 878 C C . THR A 1 110 ? 16.065 7.786 -14.957 1.00 87.56 110 THR A C 1
ATOM 880 O O . THR A 1 110 ? 15.127 8.141 -14.248 1.00 87.56 110 THR A O 1
ATOM 883 N N . HIS A 1 111 ? 15.995 6.686 -15.716 1.00 87.69 111 HIS A N 1
ATOM 884 C CA . HIS A 1 111 ? 14.800 5.836 -15.763 1.00 87.69 111 HIS A CA 1
ATOM 885 C C . HIS A 1 111 ? 14.571 5.114 -14.435 1.00 87.69 111 HIS A C 1
ATOM 887 O O . HIS A 1 111 ? 13.432 4.968 -14.002 1.00 87.69 111 HIS A O 1
ATOM 893 N N . ARG A 1 112 ? 15.645 4.710 -13.751 1.00 89.88 112 ARG A N 1
ATOM 894 C CA . ARG A 1 112 ? 15.562 4.050 -12.441 1.00 89.88 112 ARG A CA 1
ATOM 895 C C . ARG A 1 112 ? 15.075 5.016 -11.361 1.00 89.88 112 ARG A C 1
ATOM 897 O O . ARG A 1 112 ? 14.168 4.677 -10.611 1.00 89.88 112 ARG A O 1
ATOM 904 N N . VAL A 1 113 ? 15.576 6.252 -11.345 1.00 90.12 113 VAL A N 1
ATOM 905 C CA . VAL A 1 113 ? 15.058 7.307 -10.454 1.00 90.12 113 VAL A CA 1
ATOM 906 C C . VAL A 1 113 ? 13.596 7.629 -10.777 1.00 90.12 113 VAL A C 1
ATOM 908 O O . VAL A 1 113 ? 12.775 7.744 -9.868 1.00 90.12 113 VAL A O 1
ATOM 911 N N . ALA A 1 114 ? 13.238 7.710 -12.062 1.00 89.50 114 ALA A N 1
ATOM 912 C CA . ALA A 1 114 ? 11.855 7.925 -12.476 1.00 89.50 114 ALA A CA 1
ATOM 913 C C . ALA A 1 114 ? 10.926 6.780 -12.027 1.00 89.50 114 ALA A C 1
ATOM 915 O O . ALA A 1 114 ? 9.812 7.057 -11.590 1.00 89.50 114 ALA A O 1
ATOM 916 N N . SER A 1 115 ? 11.393 5.525 -12.045 1.00 89.81 115 SER A N 1
ATOM 917 C CA . SER A 1 115 ? 10.667 4.365 -11.499 1.00 89.81 115 SER A CA 1
ATOM 918 C C . SER A 1 115 ? 10.341 4.547 -10.021 1.00 89.81 115 SER A C 1
ATOM 920 O O . SER A 1 115 ? 9.189 4.369 -9.628 1.00 89.81 115 SER A O 1
ATOM 922 N N . VAL A 1 116 ? 11.312 4.979 -9.206 1.00 92.50 116 VAL A N 1
ATOM 923 C CA . VAL A 1 116 ? 11.073 5.247 -7.779 1.00 92.50 116 VAL A CA 1
ATOM 924 C C . VAL A 1 116 ? 10.004 6.323 -7.604 1.00 92.50 116 VAL A C 1
ATOM 926 O O . VAL A 1 116 ? 9.073 6.137 -6.826 1.00 92.50 116 VAL A O 1
ATOM 929 N N . LEU A 1 117 ? 10.090 7.434 -8.340 1.00 92.88 117 LEU A N 1
ATOM 930 C CA . LEU A 1 117 ? 9.120 8.529 -8.226 1.00 92.88 117 LEU A CA 1
ATOM 931 C C . LEU A 1 117 ? 7.713 8.101 -8.659 1.00 92.88 117 LEU A C 1
ATOM 933 O O . LEU A 1 117 ? 6.739 8.354 -7.951 1.00 92.88 117 LEU A O 1
ATOM 937 N N . VAL A 1 118 ? 7.599 7.415 -9.796 1.00 91.06 118 VAL A N 1
ATOM 938 C CA . VAL A 1 118 ? 6.322 6.917 -10.322 1.00 91.06 118 VAL A CA 1
ATOM 939 C C . VAL A 1 118 ? 5.723 5.859 -9.393 1.00 91.06 118 VAL A C 1
ATOM 941 O O . VAL A 1 118 ? 4.533 5.925 -9.084 1.00 91.06 118 VAL A O 1
ATOM 944 N N . GLY A 1 119 ? 6.531 4.910 -8.911 1.00 91.50 119 GLY A N 1
ATOM 945 C CA . GLY A 1 119 ? 6.127 3.920 -7.908 1.00 91.50 119 GLY A CA 1
ATOM 946 C C . GLY A 1 119 ? 5.632 4.584 -6.624 1.00 91.50 119 GLY A C 1
ATOM 947 O O . GLY A 1 119 ? 4.561 4.244 -6.116 1.00 91.50 119 GLY A O 1
ATOM 948 N N . GLY A 1 120 ? 6.338 5.621 -6.173 1.00 93.44 120 GLY A N 1
ATOM 949 C CA . GLY A 1 120 ? 5.973 6.407 -5.001 1.00 93.44 120 GLY A CA 1
ATOM 950 C C . GLY A 1 120 ? 4.641 7.132 -5.160 1.00 93.44 120 GLY A C 1
ATOM 951 O O . GLY A 1 120 ? 3.813 7.086 -4.256 1.00 93.44 120 GLY A O 1
ATOM 952 N N . ILE A 1 121 ? 4.372 7.730 -6.324 1.00 94.75 121 ILE A N 1
ATOM 953 C CA . ILE A 1 121 ? 3.078 8.369 -6.619 1.00 94.75 121 ILE A CA 1
ATOM 954 C C . ILE A 1 121 ? 1.940 7.336 -6.622 1.00 94.75 121 ILE A C 1
ATOM 956 O O . ILE A 1 121 ? 0.875 7.596 -6.057 1.00 94.75 121 ILE A O 1
ATOM 960 N N . LYS A 1 122 ? 2.155 6.151 -7.211 1.00 93.56 122 LYS A N 1
ATOM 961 C CA . LYS A 1 122 ? 1.156 5.068 -7.205 1.00 93.56 122 LYS A CA 1
ATOM 962 C C . LYS A 1 122 ? 0.823 4.640 -5.768 1.00 93.56 122 LYS A C 1
ATOM 964 O O . LYS A 1 122 ? -0.352 4.580 -5.405 1.00 93.56 122 LYS A O 1
ATOM 969 N N . LEU A 1 123 ? 1.841 4.405 -4.936 1.00 94.81 123 LEU A N 1
ATOM 970 C CA . LEU A 1 123 ? 1.662 3.992 -3.538 1.00 94.81 123 LEU A CA 1
ATOM 971 C C . LEU A 1 123 ? 1.117 5.104 -2.639 1.00 94.81 123 LEU A C 1
ATOM 973 O O . LEU A 1 123 ? 0.320 4.830 -1.742 1.00 94.81 123 LEU A O 1
ATOM 977 N N . PHE A 1 124 ? 1.459 6.361 -2.920 1.00 96.38 124 PHE A N 1
ATOM 978 C CA . PHE A 1 124 ? 0.824 7.516 -2.292 1.00 96.38 124 PHE A CA 1
ATOM 979 C C . PHE A 1 124 ? -0.688 7.503 -2.542 1.00 96.38 124 PHE A C 1
ATOM 981 O O . PHE A 1 124 ? -1.470 7.628 -1.599 1.00 96.38 124 PHE A O 1
ATOM 988 N N . GLY A 1 125 ? -1.113 7.289 -3.792 1.00 95.75 125 GLY A N 1
ATOM 989 C CA . GLY A 1 125 ? -2.529 7.185 -4.151 1.00 95.75 125 GLY A CA 1
ATOM 990 C C . GLY A 1 125 ? -3.249 6.068 -3.392 1.00 95.75 125 GLY A C 1
ATOM 991 O O . GLY A 1 125 ? -4.310 6.305 -2.811 1.00 95.75 125 GLY A O 1
ATOM 992 N N . VAL A 1 126 ? -2.643 4.878 -3.319 1.00 95.50 126 VAL A N 1
ATOM 993 C CA . VAL A 1 126 ? -3.169 3.741 -2.538 1.00 95.50 126 VAL A CA 1
ATOM 994 C C . VAL A 1 126 ? -3.323 4.110 -1.060 1.00 95.50 126 VAL A C 1
ATOM 996 O O . VAL A 1 126 ? -4.380 3.884 -0.464 1.00 95.50 126 VAL A O 1
ATOM 999 N N . GLY A 1 127 ? -2.304 4.725 -0.461 1.00 94.12 127 GLY A N 1
ATOM 1000 C CA . GLY A 1 127 ? -2.342 5.172 0.930 1.00 94.12 127 GLY A CA 1
ATOM 1001 C C . GLY A 1 127 ? -3.425 6.205 1.209 1.00 94.12 127 GLY A C 1
ATOM 1002 O O . GLY A 1 127 ? -4.155 6.105 2.197 1.00 94.12 127 GLY A O 1
ATOM 1003 N N . PHE A 1 128 ? -3.572 7.173 0.311 1.00 95.00 128 PHE A N 1
ATOM 1004 C CA . PHE A 1 128 ? -4.551 8.240 0.449 1.00 95.00 128 PHE A CA 1
ATOM 1005 C C . PHE A 1 128 ? -5.986 7.705 0.358 1.00 95.00 128 PHE A C 1
ATOM 1007 O O . PHE A 1 128 ? -6.800 7.950 1.251 1.00 95.00 128 PHE A O 1
ATOM 1014 N N . ILE A 1 129 ? -6.281 6.920 -0.685 1.00 94.44 129 ILE A N 1
ATOM 1015 C CA . ILE A 1 129 ? -7.614 6.348 -0.924 1.00 94.44 129 ILE A CA 1
ATOM 1016 C C . ILE A 1 129 ? -7.983 5.367 0.190 1.00 94.44 129 ILE A C 1
ATOM 1018 O O . ILE A 1 129 ? -9.081 5.456 0.741 1.00 94.44 129 ILE A O 1
ATOM 1022 N N . SER A 1 130 ? -7.068 4.468 0.566 1.00 93.56 130 SER A N 1
ATOM 1023 C CA . SER A 1 130 ? -7.322 3.496 1.637 1.00 93.56 130 SER A CA 1
ATOM 1024 C C . SER A 1 130 ? -7.588 4.178 2.979 1.00 93.56 130 SER A C 1
ATOM 1026 O O . SER A 1 130 ? -8.484 3.753 3.706 1.00 93.56 130 SER A O 1
ATOM 1028 N N . SER A 1 131 ? -6.877 5.263 3.304 1.00 90.81 131 SER A N 1
ATOM 1029 C CA . SER A 1 131 ? -7.083 5.997 4.555 1.00 90.81 131 SER A CA 1
ATOM 1030 C C . SER A 1 131 ? -8.434 6.714 4.597 1.00 90.81 131 SER A C 1
ATOM 1032 O O . SER A 1 131 ? -9.133 6.639 5.608 1.00 90.81 131 SER A O 1
ATOM 1034 N N . ILE A 1 132 ? -8.854 7.348 3.497 1.00 91.75 132 ILE A N 1
ATOM 1035 C CA . ILE A 1 132 ? -10.192 7.951 3.404 1.00 91.75 132 ILE A CA 1
ATOM 1036 C C . ILE A 1 132 ? -11.272 6.870 3.504 1.00 91.75 132 ILE A C 1
ATOM 1038 O O . ILE A 1 132 ? -12.221 7.026 4.275 1.00 91.75 132 ILE A O 1
ATOM 1042 N N . GLY A 1 133 ? -11.105 5.763 2.775 1.00 89.69 133 GLY A N 1
ATOM 1043 C CA . GLY A 1 133 ? -12.031 4.632 2.793 1.00 89.69 133 GLY A CA 1
ATOM 1044 C C . GLY A 1 133 ? -12.210 4.044 4.192 1.00 89.69 133 GLY A C 1
ATOM 1045 O O . GLY A 1 133 ? -13.338 3.822 4.618 1.00 89.69 133 GLY A O 1
ATOM 1046 N N . ALA A 1 134 ? -11.119 3.889 4.944 1.00 87.19 134 ALA A N 1
ATOM 1047 C CA . ALA A 1 134 ? -11.126 3.398 6.323 1.00 87.19 134 ALA A CA 1
ATOM 1048 C C . ALA A 1 134 ? -11.925 4.278 7.278 1.00 87.19 134 ALA A C 1
ATOM 1050 O O . ALA A 1 134 ? -12.635 3.803 8.164 1.00 87.19 134 ALA A O 1
ATOM 1051 N N . VAL A 1 135 ? -11.782 5.592 7.125 1.00 85.38 135 VAL A N 1
ATOM 1052 C CA . VAL A 1 135 ? -12.492 6.538 7.977 1.00 85.38 135 VAL A CA 1
ATOM 1053 C C . VAL A 1 135 ? -13.964 6.596 7.591 1.00 85.38 135 VAL A C 1
ATOM 1055 O O . VAL A 1 135 ? -14.823 6.650 8.471 1.00 85.38 135 VAL A O 1
ATOM 1058 N N . ALA A 1 136 ? -14.272 6.548 6.294 1.00 88.00 136 ALA A N 1
ATOM 1059 C CA . ALA A 1 136 ? -15.644 6.452 5.817 1.00 88.00 136 ALA A CA 1
ATOM 1060 C C . ALA A 1 136 ? -16.326 5.180 6.346 1.00 88.00 136 ALA A C 1
ATOM 1062 O O . ALA A 1 136 ? -17.399 5.278 6.938 1.00 88.00 136 ALA A O 1
ATOM 1063 N N . SER A 1 137 ? -15.684 4.013 6.228 1.00 87.00 137 SER A N 1
ATOM 1064 C CA . SER A 1 137 ? -16.222 2.745 6.730 1.00 87.00 137 SER A CA 1
ATOM 1065 C C . SER A 1 137 ? -16.399 2.760 8.248 1.00 87.00 137 SER A C 1
ATOM 1067 O O . SER A 1 137 ? -17.476 2.422 8.734 1.00 87.00 137 SER A O 1
ATOM 1069 N N . SER A 1 138 ? -15.408 3.250 8.994 1.00 83.88 138 SER A N 1
ATOM 1070 C CA . SER A 1 138 ? -15.484 3.378 10.456 1.00 83.88 138 SER A CA 1
ATOM 1071 C C . SER A 1 138 ? -16.625 4.300 10.899 1.00 83.88 138 SER A C 1
ATOM 1073 O O . SER A 1 138 ? -17.347 3.994 11.846 1.00 83.88 138 SER A O 1
ATOM 1075 N N . ASN A 1 139 ? -16.839 5.420 10.201 1.00 84.56 139 ASN A N 1
ATOM 1076 C CA . ASN A 1 139 ? -17.944 6.334 10.495 1.00 84.56 139 ASN A CA 1
ATOM 1077 C C . ASN A 1 139 ? -19.308 5.705 10.190 1.00 84.56 139 ASN A C 1
ATOM 1079 O O . ASN A 1 139 ? -20.247 5.897 10.966 1.00 84.56 139 ASN A O 1
ATOM 1083 N N . THR A 1 140 ? -19.417 4.955 9.093 1.00 86.25 140 THR A N 1
ATOM 1084 C CA . THR A 1 140 ? -20.636 4.221 8.738 1.00 86.25 140 THR A CA 1
ATOM 1085 C C . THR A 1 140 ? -20.940 3.135 9.766 1.00 86.25 140 THR A C 1
ATOM 1087 O O . THR A 1 140 ? -22.059 3.082 10.270 1.00 86.25 140 THR A O 1
ATOM 1090 N N . LEU A 1 141 ? -19.948 2.327 10.153 1.00 84.25 141 LEU A N 1
ATOM 1091 C CA . LEU A 1 141 ? -20.090 1.305 11.197 1.00 84.25 141 LEU A CA 1
ATOM 1092 C C . LEU A 1 141 ? -20.533 1.918 12.526 1.00 84.25 141 LEU A C 1
ATOM 1094 O O . LEU A 1 141 ? -21.472 1.432 13.156 1.00 84.25 141 LEU A O 1
ATOM 1098 N N . TYR A 1 142 ? -19.930 3.043 12.912 1.00 81.88 142 TYR A N 1
ATOM 1099 C CA . TYR A 1 142 ? -20.346 3.788 14.094 1.00 81.88 142 TYR A CA 1
ATOM 1100 C C . TYR A 1 142 ? -21.807 4.259 14.005 1.00 81.88 142 TYR A C 1
ATOM 1102 O O . TYR A 1 142 ? -22.556 4.135 14.976 1.00 81.88 142 TYR A O 1
ATOM 1110 N N . ALA A 1 143 ? -22.235 4.781 12.852 1.00 84.12 143 ALA A N 1
ATOM 1111 C CA . ALA A 1 143 ? -23.612 5.221 12.640 1.00 84.12 143 ALA A CA 1
ATOM 1112 C C . ALA A 1 143 ? -24.609 4.052 12.719 1.00 84.12 143 ALA A C 1
ATOM 1114 O O . ALA A 1 143 ? -25.637 4.175 13.384 1.00 84.12 143 ALA A O 1
ATOM 1115 N N . VAL A 1 144 ? -24.276 2.905 12.119 1.00 85.88 144 VAL A N 1
ATOM 1116 C CA . VAL A 1 144 ? -25.084 1.677 12.182 1.00 85.88 144 VAL A CA 1
ATOM 1117 C C . VAL A 1 144 ? -25.176 1.157 13.617 1.00 85.88 144 VAL A C 1
ATOM 1119 O O . VAL A 1 144 ? -26.272 0.886 14.102 1.00 85.88 144 VAL A O 1
ATOM 1122 N N . ARG A 1 145 ? -24.055 1.092 14.347 1.00 80.38 145 ARG A N 1
ATOM 1123 C CA . ARG A 1 145 ? -24.033 0.654 15.753 1.00 80.38 145 ARG A CA 1
ATOM 1124 C C . ARG A 1 145 ? -24.866 1.580 16.642 1.00 80.38 145 ARG A C 1
ATOM 1126 O O . ARG A 1 145 ? -25.601 1.103 17.503 1.00 80.38 145 ARG A O 1
ATOM 1133 N N . LYS A 1 146 ? -24.801 2.893 16.400 1.00 81.44 146 LYS A N 1
ATOM 1134 C CA . LYS A 1 146 ? -25.631 3.892 17.089 1.00 81.44 146 LYS A CA 1
ATOM 1135 C C . LYS A 1 146 ? -27.118 3.726 16.793 1.00 81.44 146 LYS A C 1
ATOM 1137 O O . LYS A 1 146 ? -27.923 3.926 17.697 1.00 81.44 146 LYS A O 1
ATOM 1142 N N . TYR A 1 147 ? -27.468 3.380 15.559 1.00 83.44 147 TYR A N 1
ATOM 1143 C CA . TYR A 1 147 ? -28.851 3.136 15.166 1.00 83.44 147 TYR A CA 1
ATOM 1144 C C . TYR A 1 147 ? -29.416 1.865 15.814 1.00 83.44 147 TYR A C 1
ATOM 1146 O O . TYR A 1 147 ? -30.517 1.896 16.351 1.00 83.44 147 TYR A O 1
ATOM 1154 N N . LEU A 1 148 ? -28.649 0.770 15.814 1.00 84.06 148 LEU A N 1
ATOM 1155 C CA . LEU A 1 148 ? -29.101 -0.520 16.341 1.00 84.06 148 LEU A CA 1
ATOM 1156 C C . LEU A 1 148 ? -29.111 -0.575 17.873 1.00 84.06 148 LEU A C 1
ATOM 1158 O O . LEU A 1 148 ? -30.040 -1.124 18.450 1.00 84.06 148 LEU A O 1
ATOM 1162 N N . ASN A 1 149 ? -28.092 -0.018 18.538 1.00 77.25 149 ASN A N 1
ATOM 1163 C CA . ASN A 1 149 ? -27.932 -0.106 19.992 1.00 77.25 149 ASN A CA 1
ATOM 1164 C C . ASN A 1 149 ? -27.437 1.221 20.601 1.00 77.25 149 ASN A C 1
ATOM 1166 O O . ASN A 1 149 ? -26.264 1.347 20.975 1.00 77.25 149 ASN A O 1
ATOM 1170 N N . PRO A 1 150 ? -28.320 2.223 20.769 1.00 70.19 150 PRO A N 1
ATOM 1171 C CA . PRO A 1 150 ? -27.940 3.545 21.273 1.00 70.19 150 PRO A CA 1
ATOM 1172 C C . PRO A 1 150 ? -27.396 3.532 22.716 1.00 70.19 150 PRO A C 1
ATOM 1174 O O . PRO A 1 150 ? -26.579 4.387 23.061 1.00 70.19 150 PRO A O 1
ATOM 1177 N N . ALA A 1 151 ? -27.775 2.547 23.542 1.00 65.81 151 ALA A N 1
ATOM 1178 C CA . ALA A 1 151 ? -27.326 2.420 24.934 1.00 65.81 151 ALA A CA 1
ATOM 1179 C C . ALA A 1 151 ? -25.828 2.065 25.083 1.00 65.81 151 ALA A C 1
ATOM 1181 O O . ALA A 1 151 ? -25.201 2.456 26.067 1.00 65.81 151 ALA A O 1
ATOM 1182 N N . LEU A 1 152 ? -25.228 1.376 24.101 1.00 59.09 152 LEU A N 1
ATOM 1183 C CA . LEU A 1 152 ? -23.805 0.992 24.115 1.00 59.09 152 LEU A CA 1
ATOM 1184 C C . LEU A 1 152 ? -22.876 2.134 23.663 1.00 59.09 152 LEU A C 1
ATOM 1186 O O . LEU A 1 152 ? -21.710 2.191 24.053 1.00 59.09 152 LEU A O 1
ATOM 1190 N N . VAL A 1 153 ? -23.385 3.081 22.868 1.00 59.16 153 VAL A N 1
ATOM 1191 C CA . VAL A 1 153 ? -22.572 4.134 22.230 1.00 59.16 153 VAL A CA 1
ATOM 1192 C C . VAL A 1 153 ? -22.192 5.271 23.187 1.00 59.16 153 VAL A C 1
ATOM 1194 O O . VAL A 1 153 ? -21.194 5.954 22.961 1.00 59.16 153 VAL A O 1
ATOM 1197 N N . GLY A 1 154 ? -22.921 5.445 24.295 1.00 54.97 154 GLY A N 1
ATOM 1198 C CA . GLY A 1 154 ? -22.658 6.499 25.285 1.00 54.97 154 GLY A CA 1
ATOM 1199 C C . GLY A 1 154 ? -21.296 6.406 25.991 1.00 54.97 154 GLY A C 1
ATOM 1200 O O . GLY A 1 154 ? -20.806 7.421 26.481 1.00 54.97 154 GLY A O 1
ATOM 1201 N N . LYS A 1 155 ? -20.658 5.224 26.018 1.00 52.88 155 LYS A N 1
ATOM 1202 C CA . LYS A 1 155 ? -19.359 5.006 26.687 1.00 52.88 155 LYS A CA 1
ATOM 1203 C C . LYS A 1 155 ? -18.140 5.181 25.775 1.00 52.88 155 LYS A C 1
ATOM 1205 O O . LYS A 1 155 ? -17.072 5.542 26.260 1.00 52.88 155 LYS A O 1
ATOM 1210 N N . VAL A 1 156 ? -18.275 4.979 24.462 1.00 54.97 156 VAL A N 1
ATOM 1211 C CA . VAL A 1 156 ? -17.132 4.958 23.531 1.00 54.97 156 VAL A CA 1
ATOM 1212 C C . VAL A 1 156 ? -17.050 6.280 22.771 1.00 54.97 156 VAL A C 1
ATOM 1214 O O . VAL A 1 156 ? -17.506 6.422 21.635 1.00 54.97 156 VAL A O 1
ATOM 1217 N N . ARG A 1 157 ? -16.467 7.299 23.408 1.00 52.38 157 ARG A N 1
ATOM 1218 C CA . ARG A 1 157 ? -16.191 8.585 22.757 1.00 52.38 157 ARG A CA 1
ATOM 1219 C C . ARG A 1 157 ? -14.876 8.478 21.981 1.00 52.38 157 ARG A C 1
ATOM 1221 O O . ARG A 1 157 ? -13.828 8.898 22.464 1.00 52.38 157 ARG A O 1
ATOM 1228 N N . GLN A 1 158 ? -14.907 7.892 20.781 1.00 58.06 158 GLN A N 1
ATOM 1229 C CA . GLN A 1 158 ? -13.707 7.855 19.942 1.00 58.06 158 GLN A CA 1
ATOM 1230 C C . GLN A 1 158 ? -13.283 9.275 19.540 1.00 58.06 158 GLN A C 1
ATOM 1232 O O . GLN A 1 158 ? -14.040 10.040 18.936 1.00 58.06 158 GLN A O 1
ATOM 1237 N N . LYS A 1 159 ? -12.038 9.624 19.873 1.00 55.91 159 LYS A N 1
ATOM 1238 C CA . LYS A 1 159 ? -11.394 10.875 19.474 1.00 55.91 159 LYS A CA 1
ATOM 1239 C C . LYS A 1 159 ? -11.087 10.794 17.977 1.00 55.91 159 LYS A C 1
ATOM 1241 O O . LYS A 1 159 ? -10.115 10.160 17.577 1.00 55.91 159 LYS A O 1
ATOM 1246 N N . ARG A 1 160 ? -11.934 11.406 17.145 1.00 61.16 160 ARG A N 1
ATOM 1247 C CA . ARG A 1 160 ? -11.747 11.411 15.687 1.00 61.16 160 ARG A CA 1
ATOM 1248 C C . ARG A 1 160 ? -10.479 12.180 15.328 1.00 61.16 160 ARG A C 1
ATOM 1250 O O . ARG A 1 160 ? -10.350 13.362 15.646 1.00 61.16 160 ARG A O 1
ATOM 1257 N N . SER A 1 161 ? -9.541 11.502 14.679 1.00 64.44 161 SER A N 1
ATOM 1258 C CA . SER A 1 161 ? -8.374 12.137 14.085 1.00 64.44 161 SER A CA 1
ATOM 1259 C C . SER A 1 161 ? -8.780 12.922 12.826 1.00 64.44 161 SER A C 1
ATOM 1261 O O . SER A 1 161 ? -9.747 12.566 12.145 1.00 64.44 161 SER A O 1
ATOM 1263 N N . PRO A 1 162 ? -8.079 14.021 12.504 1.00 79.50 162 PRO A N 1
ATOM 1264 C CA . PRO A 1 162 ? -8.340 14.784 11.289 1.00 79.50 162 PRO A CA 1
ATOM 1265 C C . PRO A 1 162 ? -8.012 13.949 10.042 1.00 79.50 162 PRO A C 1
ATOM 1267 O O . PRO A 1 162 ? -6.844 13.721 9.731 1.00 79.50 162 PRO A O 1
ATOM 1270 N N . ILE A 1 163 ? -9.063 13.549 9.321 1.00 82.38 163 ILE A N 1
ATOM 1271 C CA . ILE A 1 163 ? -9.061 12.586 8.201 1.00 82.38 163 ILE A CA 1
ATOM 1272 C C . ILE A 1 163 ? -8.000 12.911 7.147 1.00 82.38 163 ILE A C 1
ATOM 1274 O O . ILE A 1 163 ? -7.192 12.062 6.782 1.00 82.38 163 ILE A O 1
ATOM 1278 N N . LEU A 1 164 ? -7.973 14.161 6.679 1.00 87.69 164 LEU A N 1
ATOM 1279 C CA . LEU A 1 164 ? -7.040 14.586 5.635 1.00 87.69 164 LEU A CA 1
ATOM 1280 C C . LEU A 1 164 ? -5.588 14.541 6.112 1.00 87.69 164 LEU A C 1
ATOM 1282 O O . LEU A 1 164 ? -4.705 14.181 5.342 1.00 87.69 164 LEU A O 1
ATOM 1286 N N . LYS A 1 165 ? -5.335 14.862 7.387 1.00 88.50 165 LYS A N 1
ATOM 1287 C CA . LYS A 1 165 ? -3.977 14.813 7.940 1.00 88.50 165 LYS A CA 1
ATOM 1288 C C . LYS A 1 165 ? -3.499 13.371 8.057 1.00 88.50 165 LYS A C 1
ATOM 1290 O O . LYS A 1 165 ? -2.375 13.082 7.669 1.00 88.50 165 LYS A O 1
ATOM 1295 N N . THR A 1 166 ? -4.342 12.464 8.550 1.00 88.81 166 THR A N 1
ATOM 1296 C CA . THR A 1 166 ? -3.979 11.043 8.648 1.00 88.81 166 THR A CA 1
ATOM 1297 C C . THR A 1 166 ? -3.796 10.407 7.277 1.00 88.81 166 THR A C 1
ATOM 1299 O O . THR A 1 166 ? -2.829 9.675 7.087 1.00 88.81 166 THR A O 1
ATOM 1302 N N . ALA A 1 167 ? -4.660 10.741 6.314 1.00 91.94 167 ALA A N 1
ATOM 1303 C CA . ALA A 1 167 ? -4.545 10.250 4.947 1.00 91.94 167 ALA A CA 1
ATOM 1304 C C . ALA A 1 167 ? -3.265 10.743 4.275 1.00 91.94 167 ALA A C 1
ATOM 1306 O O . ALA A 1 167 ? -2.546 9.943 3.688 1.00 91.94 167 ALA A O 1
ATOM 1307 N N . LEU A 1 168 ? -2.936 12.029 4.421 1.00 94.75 168 LEU A N 1
ATOM 1308 C CA . LEU A 1 168 ? -1.711 12.595 3.864 1.00 94.75 168 LEU A CA 1
ATOM 1309 C C . LEU A 1 168 ? -0.458 11.968 4.483 1.00 94.75 168 LEU A C 1
ATOM 1311 O O . LEU A 1 168 ? 0.444 11.569 3.756 1.00 94.75 168 LEU A O 1
ATOM 1315 N N . VAL A 1 169 ? -0.404 11.843 5.814 1.00 94.25 169 VAL A N 1
ATOM 1316 C CA . VAL A 1 169 ? 0.749 11.238 6.503 1.00 94.25 169 VAL A CA 1
ATOM 1317 C C . VAL A 1 169 ? 0.940 9.787 6.068 1.00 94.25 169 VAL A C 1
ATOM 1319 O O . VAL A 1 169 ? 2.060 9.386 5.756 1.00 94.25 169 VAL A O 1
ATOM 1322 N N . TYR A 1 170 ? -0.142 9.010 6.000 1.00 92.94 170 TYR A N 1
ATOM 1323 C CA . TYR A 1 170 ? -0.069 7.611 5.588 1.00 92.94 170 TYR A CA 1
ATOM 1324 C C . TYR A 1 170 ? 0.298 7.455 4.105 1.00 92.94 170 TYR A C 1
ATOM 1326 O O . TYR A 1 170 ? 1.114 6.604 3.756 1.00 92.94 170 TYR A O 1
ATOM 1334 N N . ALA A 1 171 ? -0.232 8.320 3.239 1.00 95.38 171 ALA A N 1
ATOM 1335 C CA . ALA A 1 171 ? 0.122 8.371 1.825 1.00 95.38 171 ALA A CA 1
ATOM 1336 C C . ALA A 1 171 ? 1.602 8.720 1.615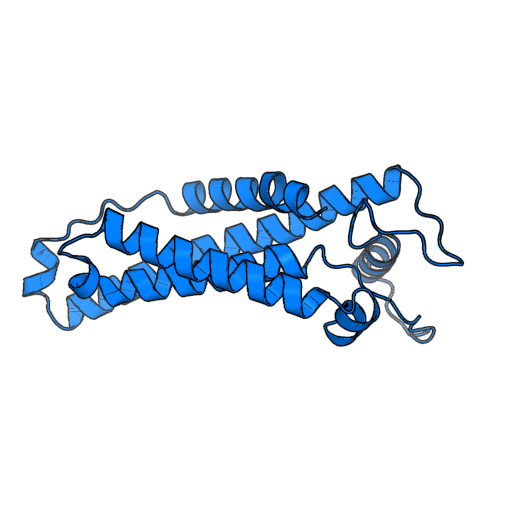 1.00 95.38 171 ALA A C 1
ATOM 1338 O O . ALA A 1 171 ? 2.284 8.046 0.847 1.00 95.38 171 ALA A O 1
ATOM 1339 N N . CYS A 1 172 ? 2.132 9.713 2.336 1.00 96.12 172 CYS A N 1
ATOM 1340 C CA . CYS A 1 172 ? 3.559 10.045 2.306 1.00 96.12 172 CYS A CA 1
ATOM 1341 C C . CYS A 1 172 ? 4.422 8.882 2.809 1.00 96.12 172 CYS A C 1
ATOM 1343 O O . CYS A 1 172 ? 5.441 8.566 2.198 1.00 96.12 172 CYS A O 1
ATOM 1345 N N . PHE A 1 173 ? 4.008 8.218 3.893 1.00 95.19 173 PHE A N 1
ATOM 1346 C CA . PHE A 1 173 ? 4.705 7.041 4.412 1.00 95.19 173 PHE A CA 1
ATOM 1347 C C . PHE A 1 173 ? 4.795 5.927 3.359 1.00 95.19 173 PHE A C 1
ATOM 1349 O O . PHE A 1 173 ? 5.883 5.407 3.115 1.00 95.19 173 PHE A O 1
ATOM 1356 N N . LEU A 1 174 ? 3.689 5.602 2.684 1.00 95.19 174 LEU A N 1
ATOM 1357 C CA . LEU A 1 174 ? 3.673 4.570 1.645 1.00 95.19 174 LEU A CA 1
ATOM 1358 C C . LEU A 1 174 ? 4.446 4.984 0.389 1.00 95.19 174 LEU A C 1
ATOM 1360 O O . LEU A 1 174 ? 5.243 4.205 -0.129 1.00 95.19 174 LEU A O 1
ATOM 1364 N N . GLY A 1 175 ? 4.250 6.215 -0.081 1.00 93.25 175 GLY A N 1
ATOM 1365 C CA . GLY A 1 175 ? 4.895 6.718 -1.292 1.00 93.25 175 GLY A CA 1
ATOM 1366 C C . GLY A 1 175 ? 6.411 6.881 -1.167 1.00 93.25 175 GLY A C 1
ATOM 1367 O O . GLY A 1 175 ? 7.119 6.786 -2.166 1.00 93.25 175 GLY A O 1
ATOM 1368 N N . VAL A 1 176 ? 6.922 7.092 0.049 1.00 94.19 176 VAL A N 1
ATOM 1369 C CA . VAL A 1 176 ? 8.361 7.244 0.298 1.00 94.19 176 VAL A CA 1
ATOM 1370 C C . VAL A 1 176 ? 8.942 5.976 0.909 1.00 94.19 176 VAL A C 1
ATOM 1372 O O . VAL A 1 176 ? 9.735 5.295 0.269 1.00 94.19 176 VAL A O 1
ATOM 1375 N N . SER A 1 177 ? 8.557 5.640 2.141 1.00 94.94 177 SER A N 1
ATOM 1376 C CA . SER A 1 177 ? 9.216 4.580 2.908 1.00 94.94 177 SER A CA 1
ATOM 1377 C C . SER A 1 177 ? 8.887 3.190 2.376 1.00 94.94 177 SER A C 1
ATOM 1379 O O . SER A 1 177 ? 9.809 2.421 2.111 1.00 94.94 177 SER A O 1
ATOM 1381 N N . ALA A 1 178 ? 7.603 2.868 2.188 1.00 92.00 178 ALA A N 1
ATOM 1382 C CA . ALA A 1 178 ? 7.230 1.546 1.684 1.00 92.00 178 ALA A CA 1
ATOM 1383 C C . ALA A 1 178 ? 7.707 1.358 0.242 1.00 92.00 178 ALA A C 1
ATOM 1385 O O . ALA A 1 178 ? 8.291 0.330 -0.075 1.00 92.00 178 ALA A O 1
ATOM 1386 N N . ASN A 1 179 ? 7.545 2.380 -0.600 1.00 93.81 179 ASN A N 1
ATOM 1387 C CA . ASN A 1 179 ? 8.064 2.357 -1.960 1.00 93.81 179 ASN A CA 1
ATOM 1388 C C . ASN A 1 179 ? 9.561 2.023 -1.994 1.00 93.81 179 ASN A C 1
ATOM 1390 O O . ASN A 1 179 ? 9.933 1.064 -2.652 1.00 93.81 179 ASN A O 1
ATOM 1394 N N . LEU A 1 180 ? 10.402 2.740 -1.238 1.00 92.00 180 LEU A N 1
ATOM 1395 C CA . LEU A 1 180 ? 11.848 2.480 -1.197 1.00 92.00 180 LEU A CA 1
ATOM 1396 C C . LEU A 1 180 ? 12.206 1.078 -0.692 1.00 92.00 180 LEU A C 1
ATOM 1398 O O . LEU A 1 180 ? 13.213 0.535 -1.125 1.00 92.00 180 LEU A O 1
ATOM 1402 N N . ARG A 1 181 ? 11.406 0.489 0.206 1.00 91.56 181 ARG A N 1
ATOM 1403 C CA . ARG A 1 181 ? 11.613 -0.889 0.678 1.00 91.56 181 ARG A CA 1
ATOM 1404 C C . ARG A 1 181 ? 11.387 -1.928 -0.428 1.00 91.56 181 ARG A C 1
ATOM 1406 O O . ARG A 1 181 ? 11.987 -2.997 -0.363 1.00 91.56 181 ARG A O 1
ATOM 1413 N N . TYR A 1 182 ? 10.511 -1.634 -1.387 1.00 87.19 182 TYR A N 1
ATOM 1414 C CA . TYR A 1 182 ? 10.096 -2.564 -2.443 1.00 87.19 182 TYR A CA 1
ATOM 1415 C C . TYR A 1 182 ? 10.680 -2.256 -3.828 1.00 87.19 182 TYR A C 1
ATOM 1417 O O . TYR A 1 182 ? 10.385 -2.987 -4.775 1.00 87.19 182 TYR A O 1
ATOM 1425 N N . GLN A 1 183 ? 11.495 -1.203 -3.951 1.00 86.00 183 GLN A N 1
ATOM 1426 C CA . GLN A 1 183 ? 12.432 -1.058 -5.067 1.00 86.00 183 GLN A CA 1
ATOM 1427 C C . GLN A 1 183 ? 13.548 -2.082 -4.862 1.00 86.00 183 GLN A C 1
ATOM 1429 O O . GLN A 1 183 ? 13.700 -2.965 -5.727 1.00 86.00 183 GLN A O 1
#

pLDDT: mean 83.1, std 13.7, range [39.53, 96.88]

Organism: NCBI:txid210225

Foldseek 3Di:
DVVQLCVLPVCLVVVLVVQLVCQLVVLLVVLCVVCPVCSVVCVLLSVLVSVLRSQLSNLLSPQLRWGDPPDPVDPPDDDPDPVVVVVVLVVLATSALPDDADPPHDDDNVSSVVNLQVSLQSSLVSLLVSLLVSVVSVVVVLVVCCVVPVPVNVPDPDDDDDSNVNSNVRSNCRSHVSSVVND

Radius of gyration: 20.64 Å; chains: 1; bounding box: 49×32×61 Å

Sequence (183 aa):
GFRERLLADPKFLHRLAIEEAISITTTLLAQYERRKEHFFEEIDYVITDTVRGSVVDFFTVWLPAPTLSFLSFEETGVGSGNIDMLKGFLGSIPDNAFQTSIPGKDWNLTHRVASVLVGGIKLFGVGFISSIGAVASSNTLYAVRKYLNPALVGKVRQKRSPILKTALVYACFLGVSANLRYQ